Protein AF-A0A8H7U572-F1 (afdb_monomer_lite)

pLDDT: mean 72.64, std 12.21, range [39.28, 89.38]

Organism: NCBI:txid104341

Structure (mmCIF, N/CA/C/O backbone):
data_AF-A0A8H7U572-F1
#
_entry.id   AF-A0A8H7U572-F1
#
loop_
_atom_site.group_PDB
_atom_site.id
_atom_site.type_symbol
_atom_site.label_atom_id
_atom_site.label_alt_id
_atom_site.label_comp_id
_atom_site.label_asym_id
_atom_site.label_entity_id
_atom_site.label_seq_id
_atom_site.pdbx_PDB_ins_code
_atom_site.Cartn_x
_atom_site.Cartn_y
_atom_site.Cartn_z
_atom_site.occupancy
_atom_site.B_iso_or_equiv
_atom_site.auth_seq_id
_atom_site.auth_comp_id
_atom_site.auth_asym_id
_atom_site.auth_atom_id
_atom_site.pdbx_PDB_model_num
ATOM 1 N N . MET A 1 1 ? -13.258 12.500 2.337 1.00 41.03 1 MET A N 1
ATOM 2 C CA . MET A 1 1 ? -12.332 11.627 1.582 1.00 41.03 1 MET A CA 1
ATOM 3 C C . MET A 1 1 ? -11.298 11.115 2.575 1.00 41.03 1 MET A C 1
ATOM 5 O O . MET A 1 1 ? -10.755 11.937 3.299 1.00 41.03 1 MET A O 1
ATOM 9 N N . HIS A 1 2 ? -11.126 9.800 2.740 1.00 48.44 2 HIS A N 1
ATOM 10 C CA . HIS A 1 2 ? -10.193 9.256 3.737 1.00 48.44 2 HIS A CA 1
ATOM 11 C C . HIS A 1 2 ? -8.788 9.225 3.122 1.00 48.44 2 HIS A C 1
ATOM 13 O O . HIS A 1 2 ? -8.521 8.438 2.223 1.00 48.44 2 HIS A O 1
ATOM 19 N N . THR A 1 3 ? -7.926 10.152 3.537 1.00 54.22 3 THR A N 1
ATOM 20 C CA . THR A 1 3 ? -6.630 10.458 2.903 1.00 54.22 3 THR A CA 1
ATOM 21 C C . THR A 1 3 ? -5.449 9.686 3.489 1.00 54.22 3 THR A C 1
ATOM 23 O O . THR A 1 3 ? -4.308 9.927 3.101 1.00 54.22 3 THR A O 1
ATOM 26 N N . ARG A 1 4 ? -5.677 8.752 4.422 1.00 59.59 4 ARG A N 1
ATOM 27 C CA . ARG A 1 4 ? -4.595 7.936 4.990 1.00 59.59 4 ARG A CA 1
ATOM 28 C C . ARG A 1 4 ? -4.157 6.872 3.986 1.00 59.59 4 ARG A C 1
ATOM 30 O O . ARG A 1 4 ? -4.637 5.743 4.007 1.00 59.59 4 ARG A O 1
ATOM 37 N N . MET A 1 5 ? -3.229 7.249 3.113 1.00 66.19 5 MET A N 1
ATOM 38 C CA . MET A 1 5 ? -2.438 6.303 2.334 1.00 66.19 5 MET A CA 1
ATOM 39 C C . MET A 1 5 ? -1.526 5.543 3.302 1.00 66.19 5 MET A C 1
ATOM 41 O O . MET A 1 5 ? -0.762 6.152 4.048 1.00 66.19 5 MET A O 1
ATOM 45 N N . GLN A 1 6 ? -1.638 4.218 3.325 1.00 68.38 6 GLN A N 1
ATOM 46 C CA . GLN A 1 6 ? -0.738 3.348 4.078 1.00 68.38 6 GLN A CA 1
ATOM 47 C C . GLN A 1 6 ? 0.119 2.546 3.105 1.00 68.38 6 GLN A C 1
ATOM 49 O O . GLN A 1 6 ? -0.343 2.143 2.036 1.00 68.38 6 GLN A O 1
ATOM 54 N N . ASP A 1 7 ? 1.371 2.310 3.491 1.00 78.12 7 ASP A N 1
ATOM 55 C CA . ASP A 1 7 ? 2.275 1.468 2.719 1.00 78.12 7 ASP A CA 1
ATOM 56 C C . ASP A 1 7 ? 1.737 0.033 2.691 1.00 78.12 7 ASP A C 1
ATOM 58 O O . ASP A 1 7 ? 1.379 -0.534 3.723 1.00 78.12 7 ASP A O 1
ATOM 62 N N . CYS A 1 8 ? 1.668 -0.569 1.504 1.00 75.94 8 CYS A N 1
ATOM 63 C CA . CYS A 1 8 ? 1.174 -1.938 1.365 1.00 75.94 8 CYS A CA 1
ATOM 64 C C . CYS A 1 8 ? 2.150 -2.991 1.919 1.00 75.94 8 CYS A C 1
ATOM 66 O O . CYS A 1 8 ? 1.778 -4.159 2.000 1.00 75.94 8 CYS A O 1
ATOM 68 N N . LEU A 1 9 ? 3.389 -2.601 2.243 1.00 80.12 9 LEU A N 1
ATOM 69 C CA . LEU A 1 9 ? 4.485 -3.434 2.752 1.00 80.12 9 LEU A CA 1
ATOM 70 C C . LEU A 1 9 ? 4.765 -4.680 1.896 1.00 80.12 9 LEU A C 1
ATOM 72 O O . LEU A 1 9 ? 5.218 -5.707 2.399 1.00 80.12 9 LEU A O 1
ATOM 76 N N . ARG A 1 10 ? 4.502 -4.587 0.589 1.00 82.81 10 ARG A N 1
ATOM 77 C CA . ARG A 1 10 ? 4.612 -5.686 -0.377 1.00 82.81 10 ARG A CA 1
ATOM 78 C C . ARG A 1 10 ? 5.661 -5.369 -1.445 1.00 82.81 10 ARG A C 1
ATOM 80 O O . ARG A 1 10 ? 5.616 -4.273 -2.006 1.00 82.81 10 ARG A O 1
ATOM 87 N N . PRO A 1 11 ? 6.528 -6.331 -1.814 1.00 86.00 11 PRO A N 1
ATOM 88 C CA . PRO A 1 11 ? 7.600 -6.099 -2.784 1.00 86.00 11 PRO A CA 1
ATOM 89 C C . PRO A 1 11 ? 7.088 -5.873 -4.211 1.00 86.00 11 PRO A C 1
ATOM 91 O O . PRO A 1 11 ? 7.755 -5.229 -5.015 1.00 86.00 11 PRO A O 1
ATOM 94 N N . ASN A 1 12 ? 5.881 -6.343 -4.529 1.00 86.38 12 ASN A N 1
ATOM 95 C CA . ASN A 1 12 ? 5.240 -6.151 -5.827 1.00 86.38 12 ASN A CA 1
ATOM 96 C C . ASN A 1 12 ? 4.322 -4.915 -5.888 1.00 86.38 12 ASN A C 1
ATOM 98 O O . ASN A 1 12 ? 3.651 -4.723 -6.895 1.00 86.38 12 ASN A O 1
ATOM 102 N N . CYS A 1 13 ? 4.252 -4.079 -4.848 1.00 86.12 13 CYS A N 1
ATOM 103 C CA . CYS A 1 13 ? 3.439 -2.861 -4.873 1.00 86.12 13 CYS A CA 1
ATOM 104 C C . CYS A 1 13 ? 4.275 -1.656 -5.314 1.00 86.12 13 CYS A C 1
ATOM 106 O O 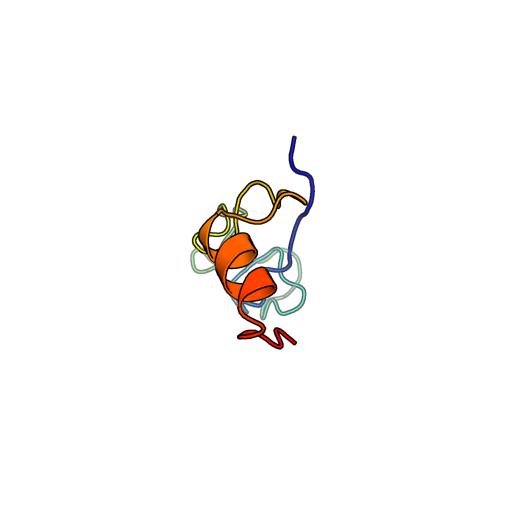. CYS A 1 13 ? 5.239 -1.316 -4.633 1.00 86.12 13 CYS A O 1
ATOM 108 N N . LEU A 1 14 ? 3.878 -0.982 -6.403 1.00 85.31 14 LEU A N 1
ATOM 109 C CA . LEU A 1 14 ? 4.574 0.217 -6.904 1.00 85.31 14 LEU A CA 1
ATOM 110 C C . LEU A 1 14 ? 4.572 1.382 -5.905 1.00 85.31 14 LEU A C 1
ATOM 112 O O . LEU A 1 14 ? 5.451 2.234 -5.950 1.00 85.31 14 LEU A O 1
ATOM 116 N N . PHE A 1 15 ? 3.581 1.424 -5.014 1.00 80.75 15 PHE A N 1
ATOM 117 C CA . PHE A 1 15 ? 3.443 2.474 -4.005 1.00 80.75 15 PHE A CA 1
ATOM 118 C C . PHE A 1 15 ? 4.121 2.129 -2.676 1.00 80.75 15 PHE A C 1
ATOM 120 O O . PHE A 1 15 ? 4.068 2.931 -1.747 1.00 80.75 15 PHE A O 1
ATOM 127 N N . SER A 1 16 ? 4.708 0.934 -2.550 1.00 83.56 16 SER A N 1
ATOM 128 C CA . SER A 1 16 ? 5.425 0.541 -1.339 1.00 83.56 16 SER A CA 1
ATOM 129 C C . SER A 1 16 ? 6.874 1.005 -1.398 1.00 83.56 16 SER A C 1
ATOM 131 O O . SER A 1 16 ? 7.551 0.847 -2.413 1.00 83.56 16 SER A O 1
ATOM 133 N N . ARG A 1 17 ? 7.402 1.470 -0.266 1.00 83.19 17 ARG A N 1
ATOM 134 C CA . ARG A 1 17 ? 8.836 1.761 -0.095 1.00 83.19 17 ARG A CA 1
ATOM 135 C C . ARG A 1 17 ? 9.712 0.509 -0.211 1.00 83.19 17 ARG A C 1
ATOM 137 O O . ARG A 1 17 ? 10.919 0.632 -0.370 1.00 83.19 17 ARG A O 1
ATOM 144 N N . ARG A 1 18 ? 9.116 -0.687 -0.115 1.00 84.94 18 ARG A N 1
ATOM 145 C CA . ARG A 1 18 ? 9.792 -1.988 -0.252 1.00 84.94 18 ARG A CA 1
ATOM 146 C C . ARG A 1 18 ? 9.714 -2.554 -1.670 1.00 84.94 18 ARG A C 1
ATOM 148 O O . ARG A 1 18 ? 9.947 -3.748 -1.850 1.00 84.94 18 ARG A O 1
ATOM 155 N N . HIS A 1 19 ? 9.325 -1.747 -2.658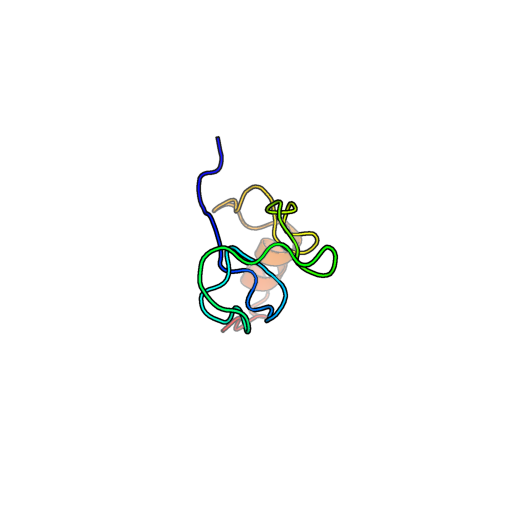 1.00 89.38 19 HIS A N 1
ATOM 156 C CA . HIS A 1 19 ? 9.220 -2.228 -4.025 1.00 89.38 19 HIS A CA 1
ATOM 157 C C . HIS A 1 19 ? 10.562 -2.781 -4.517 1.00 89.38 19 HIS A C 1
ATOM 159 O O . HIS A 1 19 ? 11.587 -2.113 -4.416 1.00 89.38 19 HIS A O 1
ATOM 165 N N . ALA A 1 20 ? 10.549 -4.008 -5.039 1.00 86.56 20 ALA A N 1
ATOM 166 C CA . ALA A 1 20 ? 11.774 -4.706 -5.419 1.00 86.56 20 ALA A CA 1
ATOM 167 C C . ALA A 1 20 ? 12.389 -4.192 -6.733 1.00 86.56 20 ALA A C 1
ATOM 169 O O . ALA A 1 20 ? 13.569 -4.421 -6.983 1.00 86.56 20 ALA A O 1
ATOM 170 N N . HIS A 1 21 ? 11.606 -3.529 -7.590 1.00 85.88 21 HIS A N 1
ATOM 171 C CA . HIS A 1 21 ? 12.066 -3.079 -8.905 1.00 85.88 21 HIS A CA 1
ATOM 172 C C . HIS A 1 21 ? 12.464 -1.594 -8.905 1.00 85.88 21 HIS A C 1
ATOM 174 O O . HIS A 1 21 ? 11.965 -0.820 -8.085 1.00 85.88 21 HIS A O 1
ATOM 180 N N . PRO A 1 22 ? 13.314 -1.168 -9.858 1.00 79.19 22 PRO A N 1
ATOM 181 C CA . PRO A 1 22 ? 13.670 0.238 -10.029 1.00 79.19 22 PRO A CA 1
ATOM 182 C C . PRO A 1 22 ? 12.456 1.129 -10.339 1.00 79.19 22 PRO A C 1
ATOM 184 O O . PRO A 1 22 ? 11.397 0.668 -10.784 1.00 79.19 22 PRO A O 1
ATOM 187 N N . VAL A 1 23 ? 12.636 2.437 -10.124 1.00 71.56 23 VAL A N 1
ATOM 188 C CA . VAL A 1 23 ? 11.643 3.479 -10.427 1.00 71.56 23 VAL A CA 1
ATOM 189 C C . VAL A 1 23 ? 11.157 3.331 -11.875 1.00 71.56 23 VAL A C 1
ATOM 191 O O . VAL A 1 23 ? 11.959 3.238 -12.799 1.00 71.56 23 VAL A O 1
ATOM 194 N N . GLY A 1 24 ? 9.835 3.305 -12.077 1.00 73.69 24 GLY A N 1
ATOM 195 C CA . GLY A 1 24 ? 9.229 3.158 -13.407 1.00 73.69 24 GLY A CA 1
ATOM 196 C C . GLY A 1 24 ? 8.919 1.719 -13.835 1.00 73.69 24 GLY A C 1
ATOM 197 O O . GLY A 1 24 ? 8.713 1.475 -15.024 1.00 73.69 24 GLY A O 1
ATOM 198 N N . CYS A 1 25 ? 8.854 0.766 -12.899 1.00 82.69 25 CYS A N 1
ATOM 199 C CA . CYS A 1 25 ? 8.531 -0.625 -13.205 1.00 82.69 25 CYS A CA 1
ATOM 200 C C . CYS A 1 25 ? 7.205 -0.792 -13.982 1.00 82.69 25 CYS A C 1
ATOM 202 O O . CYS A 1 25 ? 6.138 -0.295 -13.601 1.00 82.69 25 CYS A O 1
ATOM 204 N N . ARG A 1 26 ? 7.285 -1.527 -15.101 1.00 80.31 26 ARG A N 1
ATOM 205 C CA . ARG A 1 26 ? 6.151 -1.835 -15.990 1.00 80.31 26 ARG A CA 1
ATOM 206 C C . ARG A 1 26 ? 5.723 -3.296 -15.980 1.00 80.31 26 ARG A C 1
ATOM 208 O O . ARG A 1 26 ? 4.879 -3.675 -16.786 1.00 80.31 26 ARG A O 1
ATOM 215 N N . SER A 1 27 ? 6.281 -4.095 -15.075 1.00 84.50 27 SER A N 1
ATOM 216 C CA . SER A 1 27 ? 5.920 -5.503 -14.969 1.00 84.50 27 SER A CA 1
ATOM 217 C C . SER A 1 27 ? 4.421 -5.644 -14.657 1.00 84.50 27 SER A C 1
ATOM 219 O O . SER A 1 27 ? 3.939 -4.994 -13.722 1.00 84.50 27 SER A O 1
ATOM 221 N N . PRO A 1 28 ? 3.675 -6.482 -15.402 1.00 83.75 28 PRO A N 1
ATOM 222 C CA . PRO A 1 28 ? 2.257 -6.731 -15.138 1.00 83.75 28 PRO A CA 1
ATOM 223 C C . PRO A 1 28 ? 2.033 -7.428 -13.787 1.00 83.75 28 PRO A C 1
ATOM 225 O O . PRO A 1 28 ? 0.935 -7.377 -13.244 1.00 83.75 28 PRO A O 1
ATOM 228 N N . SER A 1 29 ? 3.079 -8.022 -13.209 1.00 85.00 29 SER A N 1
ATOM 229 C CA . SER A 1 29 ? 3.056 -8.666 -11.893 1.00 85.00 29 SER A CA 1
ATOM 230 C C . SER A 1 29 ? 3.012 -7.669 -10.726 1.00 85.00 29 SER A C 1
ATOM 232 O O . SER A 1 29 ? 2.845 -8.069 -9.570 1.00 85.00 29 SER A O 1
ATOM 234 N N . CYS A 1 30 ? 3.204 -6.373 -10.999 1.00 86.81 30 CYS A N 1
ATOM 235 C CA . CYS A 1 30 ? 3.199 -5.329 -9.981 1.00 86.81 30 CYS A CA 1
ATOM 236 C C . CYS A 1 30 ? 1.810 -4.720 -9.802 1.00 86.81 30 CYS A C 1
ATOM 238 O O . CYS A 1 30 ? 1.118 -4.395 -10.764 1.00 86.81 30 CYS A O 1
ATOM 240 N N . VAL A 1 31 ? 1.426 -4.490 -8.552 1.00 84.19 31 VAL A N 1
ATOM 241 C CA . VAL A 1 31 ? 0.187 -3.803 -8.197 1.00 84.19 31 VAL A CA 1
ATOM 242 C C . VAL A 1 31 ? 0.352 -2.314 -8.502 1.00 84.19 31 VAL A C 1
ATOM 244 O O . VAL A 1 31 ? 1.177 -1.632 -7.890 1.00 84.19 31 VAL A O 1
ATOM 247 N N . ARG A 1 32 ? -0.432 -1.824 -9.470 1.00 79.56 32 ARG A N 1
ATOM 248 C CA . ARG A 1 32 ? -0.400 -0.434 -9.973 1.00 79.56 32 ARG A CA 1
ATOM 249 C C . ARG A 1 32 ? -1.531 0.443 -9.449 1.00 79.56 32 ARG A C 1
ATOM 251 O O . ARG A 1 32 ? -1.574 1.627 -9.754 1.00 79.56 32 ARG A O 1
ATOM 258 N N . MET A 1 33 ? -2.439 -0.127 -8.664 1.00 75.94 33 MET A N 1
ATOM 259 C CA . MET A 1 33 ? -3.526 0.597 -8.011 1.00 75.94 33 MET A CA 1
ATOM 260 C C . MET A 1 33 ? -3.482 0.322 -6.512 1.00 75.94 33 MET A C 1
ATOM 262 O O . MET A 1 33 ? -3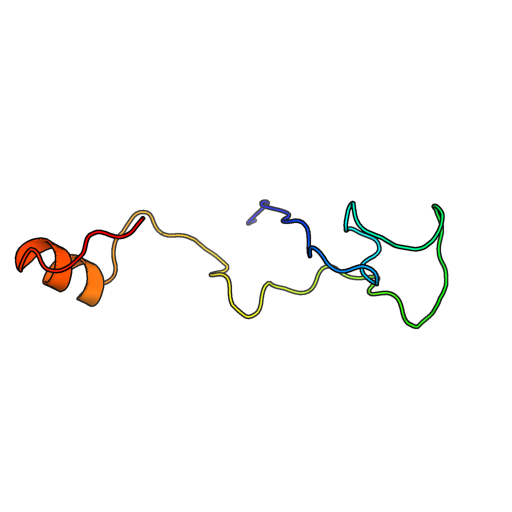.304 -0.823 -6.102 1.00 75.94 33 MET A O 1
ATOM 266 N N . MET A 1 34 ? -3.652 1.357 -5.689 1.00 68.62 34 MET A N 1
ATOM 267 C CA . MET A 1 34 ? -3.901 1.148 -4.265 1.00 68.62 34 MET A CA 1
ATOM 268 C C . MET A 1 34 ? -5.279 0.503 -4.114 1.00 68.62 34 MET A C 1
ATOM 270 O O . MET A 1 34 ? -6.302 1.134 -4.364 1.00 68.62 34 MET A O 1
ATOM 274 N N . THR A 1 35 ? -5.313 -0.772 -3.736 1.00 67.62 35 THR A N 1
ATOM 275 C CA . THR A 1 35 ? -6.561 -1.442 -3.365 1.00 67.62 35 THR A CA 1
ATOM 276 C C . THR A 1 35 ? -6.998 -0.967 -1.988 1.00 67.62 35 THR 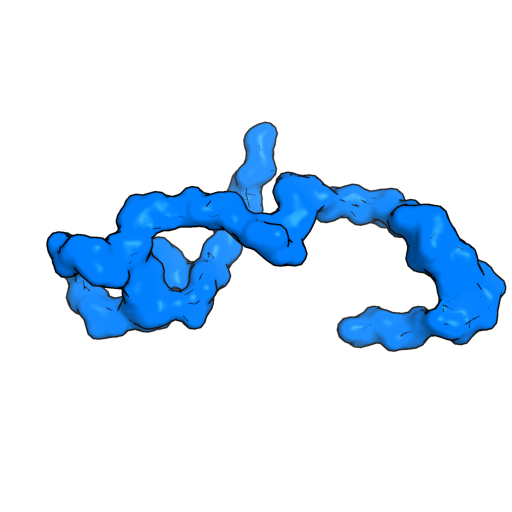A C 1
ATOM 278 O O . THR A 1 35 ? -6.152 -0.732 -1.120 1.00 67.62 35 THR A O 1
ATOM 281 N N . THR A 1 36 ? -8.306 -0.883 -1.752 1.00 64.75 36 THR A N 1
ATOM 282 C CA . THR A 1 36 ? -8.823 -0.643 -0.404 1.00 64.75 36 THR A CA 1
ATOM 283 C C . THR A 1 36 ? -8.279 -1.710 0.553 1.00 64.75 36 THR A C 1
ATOM 285 O O . THR A 1 36 ? -8.237 -2.894 0.200 1.00 64.75 36 THR A O 1
ATOM 288 N N . PRO A 1 37 ? -7.817 -1.327 1.755 1.00 62.69 37 PRO A N 1
ATOM 289 C CA . PRO A 1 37 ? -7.349 -2.299 2.728 1.00 62.69 37 PRO A CA 1
ATOM 290 C C . PRO A 1 37 ? -8.480 -3.277 3.075 1.00 62.69 37 PRO A C 1
ATOM 292 O O . PRO A 1 37 ? -9.449 -2.894 3.717 1.00 62.69 37 PRO A O 1
ATOM 295 N N . GLN A 1 38 ? -8.372 -4.548 2.675 1.00 63.31 38 GLN A N 1
ATOM 296 C CA . GLN A 1 38 ? -9.441 -5.530 2.927 1.00 63.31 38 GLN A CA 1
ATOM 297 C C . GLN A 1 38 ? -9.665 -5.822 4.417 1.00 63.31 38 GLN A C 1
ATOM 299 O O . GLN A 1 38 ? -10.732 -6.288 4.800 1.00 63.31 38 GLN A O 1
ATOM 304 N N . ARG A 1 39 ? -8.653 -5.566 5.256 1.00 59.00 39 ARG A N 1
ATOM 305 C CA . ARG A 1 39 ? -8.689 -5.810 6.706 1.00 59.00 39 ARG A CA 1
ATOM 306 C C . ARG A 1 39 ? -8.648 -4.545 7.558 1.00 59.00 39 ARG A C 1
ATOM 308 O O . ARG A 1 39 ? -8.722 -4.662 8.773 1.00 59.00 39 ARG A O 1
ATOM 315 N N . ASN A 1 40 ? -8.521 -3.365 6.950 1.00 60.97 40 ASN A N 1
ATOM 316 C CA . ASN A 1 40 ? -8.482 -2.114 7.700 1.00 60.97 40 ASN A CA 1
ATOM 317 C C . ASN A 1 40 ? -9.790 -1.349 7.473 1.00 60.97 40 ASN A C 1
ATOM 319 O O . ASN A 1 40 ? -10.160 -1.123 6.318 1.00 60.97 40 ASN A O 1
ATOM 323 N N . PRO A 1 41 ? -10.491 -0.941 8.544 1.00 61.94 41 PRO A N 1
ATOM 324 C CA . PRO A 1 41 ? -11.677 -0.110 8.432 1.00 61.94 41 PRO A CA 1
ATOM 325 C C . PRO A 1 41 ? -11.411 1.113 7.550 1.00 61.94 41 PRO A C 1
ATOM 327 O O . PRO A 1 41 ? -10.436 1.836 7.753 1.00 61.94 41 PRO A O 1
ATOM 330 N N . ILE A 1 42 ? -12.310 1.382 6.597 1.00 62.28 42 ILE A N 1
ATOM 331 C CA . ILE A 1 42 ? -12.259 2.590 5.747 1.00 62.28 42 ILE A CA 1
ATOM 332 C C . ILE A 1 42 ? -12.413 3.860 6.601 1.00 62.28 42 ILE A C 1
ATOM 334 O O . ILE A 1 42 ? -12.066 4.958 6.173 1.00 62.28 42 ILE A O 1
ATOM 338 N N . ARG A 1 43 ? -12.947 3.725 7.818 1.00 61.06 43 ARG A N 1
ATOM 339 C CA . ARG A 1 43 ? -13.006 4.770 8.833 1.00 61.06 43 ARG A CA 1
ATOM 340 C C . ARG A 1 43 ? -12.682 4.152 10.183 1.00 61.06 43 ARG A C 1
ATOM 342 O O . ARG A 1 43 ? -13.377 3.242 10.621 1.00 61.06 43 ARG A O 1
ATOM 349 N N . MET A 1 44 ? -11.651 4.673 10.833 1.00 66.06 44 MET A N 1
ATOM 350 C CA . MET A 1 44 ? -11.428 4.442 12.256 1.00 66.06 44 MET A CA 1
ATOM 351 C C . MET A 1 44 ? -12.335 5.412 13.018 1.00 66.06 44 MET A C 1
ATOM 353 O O . MET A 1 44 ? -12.176 6.624 12.871 1.00 66.06 44 MET A O 1
ATOM 357 N N . SER A 1 45 ? -13.319 4.902 13.758 1.00 68.56 45 SER A N 1
ATOM 358 C CA . SER A 1 45 ? -14.110 5.705 14.695 1.00 68.56 45 SER A CA 1
ATOM 359 C C . SER A 1 45 ? -13.391 5.773 16.039 1.00 68.56 45 SER A C 1
ATOM 361 O O . SER A 1 45 ? -12.928 4.753 16.540 1.00 68.56 45 SER A O 1
ATOM 363 N N . GLU A 1 46 ? -13.335 6.956 16.651 1.00 71.81 46 GLU A N 1
ATOM 364 C CA . GLU A 1 46 ? -12.911 7.097 18.058 1.00 71.81 46 GLU A CA 1
ATOM 365 C C . GLU A 1 46 ? -13.891 6.394 19.008 1.00 71.81 46 GLU A C 1
ATOM 367 O O . GLU A 1 46 ? -13.545 5.994 20.117 1.00 71.81 46 GLU A O 1
ATOM 372 N N . THR A 1 47 ? -15.129 6.202 18.551 1.00 77.00 47 THR A N 1
ATOM 373 C CA . THR A 1 47 ? -16.157 5.459 19.264 1.00 77.00 47 THR A CA 1
ATOM 374 C C . THR A 1 47 ? -15.827 3.968 19.256 1.00 77.00 47 THR A C 1
ATOM 376 O O . THR A 1 47 ? -15.730 3.344 18.195 1.00 77.00 47 THR A O 1
ATOM 379 N N . LYS A 1 48 ? -15.681 3.396 20.454 1.00 76.94 48 LYS A N 1
ATOM 380 C CA . LYS A 1 48 ? -15.530 1.953 20.664 1.00 76.94 48 LYS A CA 1
ATOM 381 C C . LYS A 1 48 ? -16.828 1.239 20.275 1.00 76.94 48 LYS A C 1
ATOM 383 O O . LYS A 1 48 ? -17.918 1.736 20.556 1.00 76.94 48 LYS A O 1
ATOM 388 N N . CYS A 1 49 ? -16.726 0.067 19.647 1.00 78.50 49 CYS A N 1
ATOM 389 C CA . CYS A 1 49 ? -17.898 -0.782 19.426 1.00 78.50 49 CYS A CA 1
ATOM 390 C C . CYS A 1 49 ? -18.457 -1.293 20.766 1.00 78.50 49 CYS A C 1
ATOM 392 O O . CYS A 1 49 ? -17.742 -1.315 21.771 1.00 78.50 49 CYS A O 1
ATOM 394 N N . ALA A 1 50 ? -19.722 -1.726 20.777 1.00 77.12 50 ALA A N 1
ATOM 395 C CA . ALA A 1 50 ? -20.392 -2.213 21.985 1.00 77.12 50 ALA A CA 1
ATOM 396 C C . ALA A 1 50 ? -19.593 -3.318 22.700 1.00 77.12 50 ALA A C 1
ATOM 398 O O . ALA A 1 50 ? -19.480 -3.290 23.923 1.00 77.12 50 ALA A O 1
ATOM 399 N N . ASP A 1 51 ? -18.953 -4.217 21.946 1.00 78.00 51 ASP A N 1
ATOM 400 C CA . ASP A 1 51 ? -18.105 -5.278 22.499 1.00 78.00 51 ASP A CA 1
ATOM 401 C C . ASP A 1 51 ? -16.866 -4.730 23.216 1.00 78.00 51 ASP A C 1
ATOM 403 O O . ASP A 1 51 ? -16.544 -5.162 24.322 1.00 78.00 51 ASP A O 1
ATOM 407 N N . CYS A 1 52 ? -16.182 -3.745 22.628 1.00 77.56 52 CYS A N 1
ATOM 408 C CA . CYS A 1 52 ? -15.033 -3.098 23.260 1.00 77.56 52 CYS A CA 1
ATOM 409 C C . CYS A 1 52 ? -15.443 -2.298 24.506 1.00 77.56 52 CYS A C 1
ATOM 411 O O . CYS A 1 52 ? -14.713 -2.309 25.494 1.00 77.56 52 CYS A O 1
ATOM 413 N N . VAL A 1 53 ? -16.617 -1.653 24.494 1.00 82.31 53 VAL A N 1
ATOM 414 C CA . VAL A 1 53 ? -17.170 -0.953 25.671 1.00 82.31 53 VAL A CA 1
ATOM 415 C C . VAL A 1 53 ? -17.511 -1.941 26.789 1.00 82.31 53 VAL A C 1
ATOM 417 O O . VAL A 1 53 ? -17.213 -1.681 27.953 1.00 82.31 53 VAL A O 1
ATOM 420 N N . MET A 1 54 ? -18.110 -3.087 26.454 1.00 80.19 54 MET A N 1
ATOM 421 C CA . MET A 1 54 ? -18.415 -4.150 27.418 1.00 80.19 54 MET A CA 1
ATOM 422 C C . MET A 1 54 ? -17.134 -4.721 28.040 1.00 80.19 54 MET A C 1
ATOM 424 O O . MET A 1 54 ? -17.072 -4.864 29.257 1.00 80.19 54 MET A O 1
ATOM 428 N N . 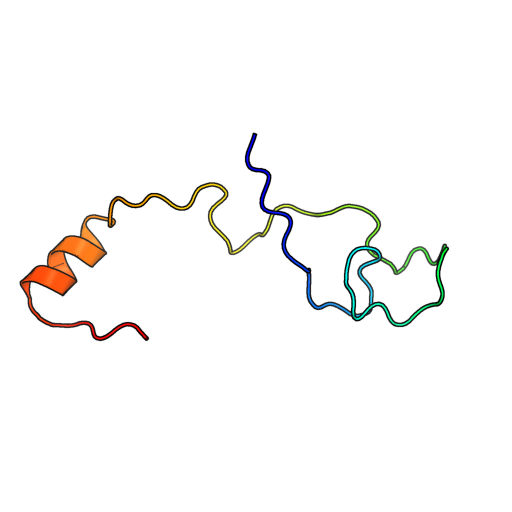ARG A 1 55 ? -16.104 -4.994 27.226 1.00 77.25 55 ARG A N 1
ATOM 429 C CA . ARG A 1 55 ? -14.809 -5.539 27.681 1.00 77.25 55 ARG A CA 1
ATOM 430 C C . ARG A 1 55 ? -14.003 -4.571 28.545 1.00 77.25 55 ARG A C 1
ATOM 432 O O . ARG A 1 55 ? -13.336 -5.001 29.480 1.00 77.25 55 ARG A O 1
ATOM 439 N N . GLU A 1 56 ? -14.076 -3.273 28.258 1.00 78.69 56 GLU A N 1
ATOM 440 C CA . GLU A 1 56 ? -13.466 -2.237 29.098 1.00 78.69 56 GLU A CA 1
ATOM 441 C C . GLU A 1 56 ? -14.140 -2.167 30.473 1.00 78.69 56 GLU A C 1
ATOM 443 O O . GLU A 1 56 ? -13.459 -2.124 31.495 1.00 78.69 56 GLU A O 1
ATOM 448 N N . ARG A 1 57 ? -15.476 -2.232 30.514 1.00 74.94 57 ARG A N 1
ATOM 449 C CA . ARG A 1 57 ? -16.247 -2.221 31.768 1.00 74.94 57 ARG A CA 1
ATOM 450 C C . ARG A 1 57 ? -16.002 -3.455 32.633 1.00 74.94 57 ARG A C 1
ATOM 452 O O . ARG A 1 57 ? -16.064 -3.352 33.852 1.00 74.94 57 ARG A O 1
ATOM 459 N N . THR A 1 58 ? -15.732 -4.606 32.022 1.00 76.62 58 THR A N 1
ATOM 460 C CA . THR A 1 58 ? -15.422 -5.856 32.732 1.00 76.62 58 THR A CA 1
ATOM 461 C C . THR A 1 58 ? -13.937 -6.019 33.072 1.00 76.62 58 THR A C 1
ATOM 463 O O . THR A 1 58 ? -13.564 -7.035 33.651 1.00 76.62 58 THR A O 1
ATOM 466 N N . GLY A 1 59 ? -13.085 -5.034 32.751 1.00 64.56 59 GLY A N 1
ATOM 467 C CA . GLY A 1 59 ? -11.654 -5.049 33.083 1.00 64.56 59 GLY A CA 1
ATOM 468 C C . GLY A 1 59 ? -10.830 -6.070 32.290 1.00 64.56 59 GLY A C 1
ATOM 469 O O . GLY A 1 59 ? -9.681 -6.338 32.632 1.00 64.56 59 GLY A O 1
ATOM 470 N N . ALA A 1 60 ? -11.397 -6.641 31.226 1.00 60.66 60 ALA A N 1
ATOM 471 C CA . ALA A 1 60 ? -10.815 -7.745 30.475 1.00 60.66 60 ALA A CA 1
ATOM 472 C C . ALA A 1 60 ? -10.305 -7.297 29.096 1.00 60.66 60 ALA A C 1
ATOM 474 O O . ALA A 1 60 ? -10.692 -7.876 28.083 1.00 60.66 60 ALA A O 1
ATOM 475 N N . MET A 1 61 ? -9.454 -6.264 29.025 1.00 55.62 61 MET A N 1
ATOM 476 C CA . MET A 1 61 ? -8.528 -6.112 27.890 1.00 55.62 61 MET A CA 1
ATOM 477 C C . MET A 1 61 ? -7.442 -5.054 28.132 1.00 55.62 61 MET A C 1
ATOM 479 O O . MET A 1 61 ? -7.686 -3.854 28.042 1.00 55.62 61 MET A O 1
ATOM 483 N N . SER A 1 62 ? -6.208 -5.517 28.338 1.00 53.38 62 SER A N 1
ATOM 484 C CA . SER A 1 62 ? -5.008 -4.810 27.890 1.00 53.38 62 SER A CA 1
ATOM 485 C C . SER 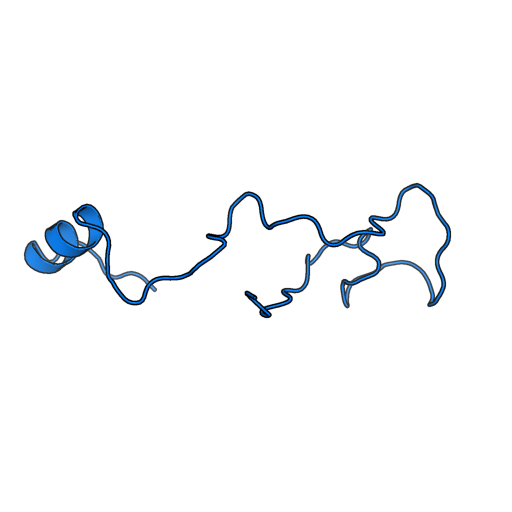A 1 62 ? -4.859 -5.049 26.384 1.00 53.38 62 SER A C 1
ATOM 487 O O . SER A 1 62 ? -4.517 -6.155 25.964 1.00 53.38 62 SER A O 1
ATOM 489 N N . CYS A 1 63 ? -5.139 -4.037 25.570 1.00 41.31 63 CYS A N 1
ATOM 490 C CA . CYS A 1 63 ? -4.781 -4.032 24.152 1.00 41.31 63 CYS A CA 1
ATOM 491 C C . CYS A 1 63 ? -3.564 -3.119 23.972 1.00 41.31 63 CYS A C 1
ATOM 493 O O . CYS A 1 63 ? -3.713 -1.899 23.952 1.00 41.31 63 CYS A O 1
ATOM 495 N N . THR A 1 64 ? -2.378 -3.725 23.902 1.00 39.28 64 THR A N 1
ATOM 496 C CA . THR A 1 64 ? -1.177 -3.150 23.268 1.00 39.28 64 THR A CA 1
ATOM 497 C C . THR A 1 64 ? -1.299 -3.183 21.755 1.00 39.28 64 THR A C 1
ATOM 499 O O . THR A 1 64 ? -1.832 -4.197 21.246 1.00 39.28 64 THR A O 1
#

Foldseek 3Di:
DQPDDDAPCDCQELRHPNPVDDPPDPDPSHDPDDDDDPPDPSDDDPDDDPVVVVCVVVVNDDDD

Secondary structure (DSSP, 8-state):
----------TTBTTSTT-SSPTT---TTSB-S----TTS-SS--SSPPHHHHHHHHTT-----

Sequence (64 aa):
MHTRMQDCLRPNCLFSRRHAHPVGCRSPSCVRMMTTPQRNPIRMSETKCADCVMRERTGAMSCT

Radius of gyration: 17.84 Å; chains: 1; bounding box: 34×20×49 Å